Protein AF-A0A3A6MJS3-F1 (afdb_monomer_lite)

Sequence (62 aa):
MIIHLPTGLEFTTQKEAKSYFGNHRYRRLVKEHKIYFTNYYKPVANDGSQIIIQENNGTDCR

Radius of gyration: 15.66 Å; chains: 1; bounding box: 18×34×45 Å

Structure (mmCIF, N/CA/C/O backbone):
data_AF-A0A3A6MJS3-F1
#
_entry.id   AF-A0A3A6MJS3-F1
#
loop_
_atom_site.group_PDB
_atom_site.id
_atom_site.type_symbol
_atom_site.label_atom_id
_atom_site.label_alt_id
_atom_site.label_comp_id
_atom_site.label_asym_id
_atom_site.label_entity_id
_atom_site.label_seq_id
_atom_site.pdbx_PDB_ins_code
_atom_site.Cartn_x
_atom_site.Cartn_y
_atom_site.Cartn_z
_atom_site.occupancy
_atom_site.B_iso_or_equiv
_atom_site.auth_seq_id
_atom_site.auth_comp_id
_atom_site.auth_asym_id
_atom_site.auth_atom_id
_atom_site.pdbx_PDB_model_num
ATOM 1 N N . MET A 1 1 ? 3.918 1.912 -6.827 1.00 88.62 1 MET A N 1
ATOM 2 C CA . MET A 1 1 ? 3.120 2.623 -5.815 1.00 88.62 1 MET A CA 1
ATOM 3 C C . MET A 1 1 ? 2.405 1.602 -4.948 1.00 88.62 1 MET A C 1
ATOM 5 O O . MET A 1 1 ? 2.089 0.505 -5.409 1.00 88.62 1 MET A O 1
ATOM 9 N N . ILE A 1 2 ? 2.314 1.911 -3.662 1.00 89.88 2 ILE A N 1
ATOM 10 C CA . ILE A 1 2 ? 1.950 1.000 -2.582 1.00 89.88 2 ILE A CA 1
ATOM 11 C C . ILE A 1 2 ? 0.959 1.735 -1.696 1.00 89.88 2 ILE A C 1
ATOM 13 O O . ILE A 1 2 ? 1.260 2.840 -1.265 1.00 89.88 2 ILE A O 1
ATOM 17 N N . ILE A 1 3 ? -0.182 1.124 -1.409 1.00 92.25 3 ILE A N 1
ATOM 18 C CA . ILE A 1 3 ? -1.255 1.729 -0.624 1.00 92.25 3 ILE A CA 1
ATOM 19 C C . ILE A 1 3 ? -1.485 0.875 0.616 1.00 92.25 3 ILE A C 1
ATOM 21 O O . ILE A 1 3 ? -1.770 -0.317 0.513 1.00 92.25 3 ILE A O 1
ATOM 25 N N . HIS A 1 4 ? -1.377 1.472 1.796 1.00 93.25 4 HIS A N 1
ATOM 26 C CA . HIS A 1 4 ? -1.776 0.842 3.046 1.00 93.25 4 HIS A CA 1
ATOM 27 C C . HIS A 1 4 ? -3.285 1.015 3.235 1.00 93.25 4 HIS A C 1
ATOM 29 O O . HIS A 1 4 ? -3.754 2.091 3.603 1.00 93.25 4 HIS A O 1
ATOM 35 N N . LEU A 1 5 ? -4.038 -0.057 2.992 1.00 90.31 5 LEU A N 1
ATOM 36 C CA . LEU A 1 5 ? -5.503 -0.047 2.956 1.00 90.31 5 LEU A CA 1
ATOM 37 C C . LEU A 1 5 ? -6.159 0.515 4.231 1.00 90.31 5 LEU A C 1
ATOM 39 O O . LEU A 1 5 ? -7.091 1.300 4.100 1.00 90.31 5 LEU A O 1
ATOM 43 N N . PRO A 1 6 ? -5.685 0.198 5.456 1.00 91.50 6 PRO A N 1
ATOM 44 C CA . PRO A 1 6 ? -6.320 0.695 6.676 1.00 91.50 6 PRO A CA 1
ATOM 45 C C . PRO A 1 6 ? -6.249 2.212 6.871 1.00 91.50 6 PRO A C 1
ATOM 47 O O . PRO A 1 6 ? -7.083 2.763 7.578 1.00 91.50 6 PRO A O 1
ATOM 50 N N . THR A 1 7 ? -5.232 2.881 6.319 1.00 93.12 7 THR A N 1
ATOM 51 C CA . THR A 1 7 ? -5.009 4.321 6.555 1.00 93.12 7 THR A CA 1
ATOM 52 C C . THR A 1 7 ? -5.0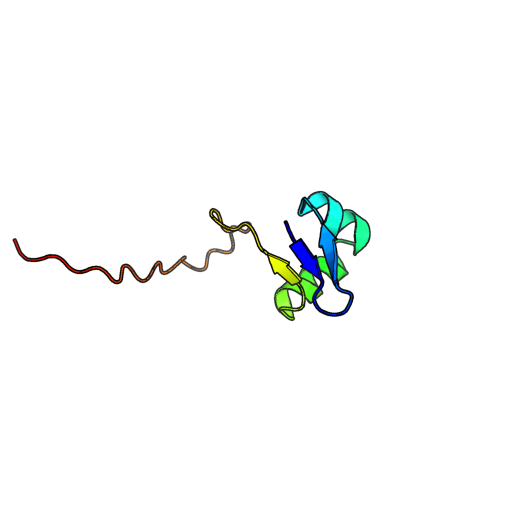32 5.154 5.281 1.00 93.12 7 THR A C 1
ATOM 54 O O . THR A 1 7 ? -4.915 6.369 5.371 1.00 93.12 7 THR A O 1
ATOM 57 N N . GLY A 1 8 ? -5.094 4.526 4.105 1.00 90.75 8 GLY A N 1
ATOM 58 C CA . GLY A 1 8 ? -4.937 5.207 2.819 1.00 90.75 8 GLY A CA 1
ATOM 59 C C . GLY A 1 8 ? -3.546 5.809 2.601 1.00 90.75 8 GLY A C 1
ATOM 60 O O . GLY A 1 8 ? -3.391 6.667 1.745 1.00 90.75 8 GLY A O 1
ATOM 61 N N . LEU A 1 9 ? -2.530 5.399 3.376 1.00 93.56 9 LEU A N 1
ATOM 62 C CA . LEU A 1 9 ? -1.173 5.922 3.188 1.00 93.56 9 LEU A CA 1
ATOM 63 C C . LEU A 1 9 ? -0.588 5.377 1.893 1.00 93.56 9 LEU A C 1
ATOM 65 O O . LEU A 1 9 ? -0.566 4.161 1.685 1.00 93.56 9 LEU A O 1
ATOM 69 N N . GLU A 1 10 ? -0.063 6.275 1.073 1.00 93.31 10 GLU A N 1
ATOM 70 C CA . GLU A 1 10 ? 0.551 5.938 -0.199 1.00 93.31 10 GLU A CA 1
ATOM 71 C C . GLU A 1 10 ? 2.067 6.074 -0.119 1.00 93.31 10 GLU A C 1
ATOM 73 O O . GLU A 1 10 ? 2.604 7.015 0.461 1.00 93.31 10 GLU A O 1
ATOM 78 N N . PHE A 1 11 ? 2.761 5.123 -0.729 1.00 91.25 11 PHE A N 1
ATOM 79 C CA . PHE A 1 11 ? 4.206 5.134 -0.871 1.00 91.25 11 PHE A CA 1
ATOM 80 C C . PHE A 1 11 ? 4.560 4.926 -2.333 1.00 91.25 11 PHE A C 1
ATOM 82 O O . PHE A 1 11 ? 3.999 4.066 -3.028 1.00 91.25 11 PHE A O 1
ATOM 89 N N . THR A 1 12 ? 5.550 5.673 -2.803 1.00 90.12 12 THR A N 1
ATOM 90 C CA . THR A 1 12 ? 5.998 5.562 -4.191 1.00 90.12 12 THR A CA 1
ATOM 91 C C . THR A 1 12 ? 6.748 4.245 -4.382 1.00 90.12 12 THR A C 1
ATOM 93 O O . THR A 1 12 ? 6.517 3.518 -5.357 1.00 90.12 12 THR A O 1
ATOM 96 N N . THR A 1 13 ? 7.595 3.890 -3.406 1.00 88.25 13 THR A N 1
ATOM 97 C CA . THR A 1 13 ? 8.504 2.735 -3.476 1.00 88.25 13 THR A CA 1
ATOM 98 C C . THR A 1 13 ? 8.380 1.786 -2.281 1.00 88.25 13 THR A C 1
ATOM 100 O O . THR A 1 13 ? 7.978 2.168 -1.184 1.00 88.25 13 THR A O 1
ATOM 103 N N . GLN A 1 14 ? 8.812 0.530 -2.458 1.00 88.38 14 GLN A N 1
ATOM 104 C CA . GLN A 1 14 ? 8.899 -0.429 -1.346 1.00 88.38 14 GLN A CA 1
ATOM 105 C C . GLN A 1 14 ? 9.921 -0.023 -0.291 1.00 88.38 14 GLN A C 1
ATOM 107 O O . GLN A 1 14 ? 9.734 -0.336 0.879 1.00 88.38 14 GLN A O 1
ATOM 112 N N . LYS A 1 15 ? 11.010 0.641 -0.695 1.00 91.69 15 LYS A N 1
ATOM 113 C CA . LYS A 1 15 ? 12.037 1.123 0.235 1.00 91.69 15 LYS A CA 1
ATOM 114 C C . LYS A 1 15 ? 11.429 2.115 1.221 1.00 91.69 15 LYS A C 1
ATOM 116 O O . LYS A 1 15 ? 11.653 1.995 2.418 1.00 91.69 15 LYS A O 1
ATOM 121 N N . GLU A 1 16 ? 10.626 3.037 0.708 1.00 92.19 16 GLU A N 1
ATOM 122 C CA . GLU A 1 16 ? 9.916 4.041 1.494 1.00 92.19 16 GLU A CA 1
ATOM 123 C C . GLU A 1 16 ? 8.915 3.392 2.459 1.00 92.19 16 GLU A C 1
ATOM 125 O O . GLU A 1 16 ? 9.000 3.600 3.667 1.00 92.19 16 GLU A O 1
ATOM 130 N N . ALA A 1 17 ? 8.065 2.488 1.958 1.00 92.06 17 ALA A N 1
ATOM 131 C CA . ALA A 1 17 ? 7.120 1.748 2.795 1.00 92.06 17 ALA A CA 1
ATOM 132 C C . ALA A 1 17 ? 7.825 0.905 3.879 1.00 92.06 17 ALA A C 1
ATOM 134 O O . ALA A 1 17 ? 7.402 0.884 5.035 1.00 92.06 17 ALA A O 1
ATOM 135 N N . LYS A 1 18 ? 8.933 0.227 3.544 1.00 94.25 18 LYS A N 1
ATOM 136 C CA . LYS A 1 18 ? 9.742 -0.539 4.510 1.00 94.25 18 LYS A CA 1
ATOM 137 C C . LYS A 1 18 ? 10.399 0.359 5.550 1.00 94.25 18 LYS A C 1
ATOM 139 O O . LYS A 1 18 ? 10.457 -0.033 6.711 1.00 94.25 18 LYS A O 1
ATOM 144 N N . SER A 1 19 ? 10.879 1.536 5.151 1.00 95.75 19 SER A N 1
ATOM 145 C CA . SER A 1 19 ? 11.450 2.517 6.074 1.00 95.75 19 SER A CA 1
ATOM 146 C C . SER A 1 19 ? 10.396 3.057 7.039 1.00 95.75 19 SER A C 1
ATOM 148 O O . SER A 1 19 ? 10.699 3.254 8.209 1.00 95.75 19 SER A O 1
ATOM 150 N N . TYR A 1 20 ? 9.162 3.256 6.566 1.00 95.44 20 TYR A N 1
ATOM 151 C CA . TYR A 1 20 ? 8.059 3.771 7.376 1.00 95.44 20 TYR A CA 1
ATOM 152 C C . TYR A 1 20 ? 7.514 2.733 8.368 1.00 95.44 20 TYR A C 1
ATOM 154 O O . TYR A 1 20 ? 7.406 2.997 9.562 1.00 95.44 20 TYR A O 1
ATOM 162 N N . PHE A 1 21 ? 7.181 1.526 7.899 1.00 93.94 21 PHE A N 1
ATOM 163 C CA . PHE A 1 21 ? 6.597 0.489 8.760 1.00 93.94 21 PHE A CA 1
ATOM 164 C C . PHE A 1 21 ? 7.640 -0.308 9.550 1.00 93.94 21 PHE A C 1
ATOM 166 O O . PHE A 1 21 ? 7.306 -0.932 10.559 1.00 93.94 21 PHE A O 1
ATOM 173 N N . GLY A 1 22 ? 8.886 -0.336 9.081 1.00 95.50 22 GLY A N 1
ATOM 174 C CA . GLY A 1 22 ? 9.903 -1.285 9.516 1.00 95.50 22 GLY A CA 1
ATOM 175 C C . GLY A 1 22 ? 9.737 -2.661 8.859 1.00 95.50 22 GLY A C 1
ATOM 176 O O . GLY A 1 22 ? 8.631 -3.109 8.544 1.00 95.50 22 GLY A O 1
ATOM 177 N N . ASN A 1 23 ? 10.852 -3.377 8.682 1.00 93.31 23 ASN A N 1
ATOM 178 C CA . ASN A 1 23 ? 10.893 -4.643 7.936 1.00 93.31 23 ASN A CA 1
ATOM 179 C C . ASN A 1 23 ? 9.930 -5.714 8.474 1.00 93.31 23 ASN A C 1
ATOM 181 O O . ASN A 1 23 ? 9.240 -6.372 7.693 1.00 93.31 23 ASN A O 1
ATOM 185 N N . HIS A 1 24 ? 9.867 -5.900 9.795 1.00 95.00 24 HIS A N 1
ATOM 186 C CA . HIS A 1 24 ? 9.014 -6.927 10.398 1.00 95.00 24 HIS A CA 1
ATOM 187 C C . HIS A 1 24 ? 7.522 -6.637 10.169 1.00 95.00 24 HIS A C 1
ATOM 189 O O . HIS A 1 24 ? 6.780 -7.498 9.694 1.00 95.00 24 HIS A O 1
ATOM 195 N N . ARG A 1 25 ? 7.085 -5.401 10.445 1.00 94.31 25 ARG A N 1
ATOM 196 C CA . ARG A 1 25 ? 5.687 -4.988 10.277 1.00 94.31 25 ARG A CA 1
ATOM 197 C C . ARG A 1 25 ? 5.288 -4.956 8.805 1.00 94.31 25 ARG A C 1
ATOM 199 O O . ARG A 1 25 ? 4.215 -5.447 8.477 1.00 94.31 25 ARG A O 1
ATOM 206 N N . TYR A 1 26 ? 6.165 -4.479 7.921 1.00 93.88 26 TYR A N 1
ATOM 207 C CA . TYR A 1 26 ? 5.943 -4.512 6.475 1.00 93.88 26 TYR A CA 1
ATOM 208 C C . TYR A 1 26 ? 5.665 -5.939 5.978 1.00 93.88 26 TYR A C 1
ATOM 210 O O . TYR A 1 26 ? 4.653 -6.174 5.324 1.00 93.88 26 TYR A O 1
ATOM 218 N N . ARG A 1 27 ? 6.498 -6.925 6.352 1.00 91.56 27 ARG A N 1
ATOM 219 C CA . ARG A 1 27 ? 6.286 -8.336 5.965 1.00 91.56 27 ARG A CA 1
ATOM 220 C C . ARG A 1 27 ? 4.952 -8.887 6.468 1.00 91.56 27 ARG A C 1
ATOM 222 O O . ARG A 1 27 ? 4.298 -9.629 5.743 1.00 91.56 27 ARG A O 1
ATOM 229 N N . ARG A 1 28 ? 4.545 -8.530 7.690 1.00 95.06 28 ARG A N 1
ATOM 230 C CA . ARG A 1 28 ? 3.232 -8.912 8.231 1.00 95.06 28 ARG A CA 1
ATOM 231 C C . ARG A 1 28 ? 2.085 -8.300 7.435 1.00 95.06 28 ARG A C 1
ATOM 233 O O . ARG A 1 28 ? 1.179 -9.025 7.059 1.00 95.06 28 ARG A O 1
ATOM 240 N N . LEU A 1 29 ? 2.150 -7.005 7.132 1.00 93.12 29 LEU A N 1
ATOM 241 C CA . LEU A 1 29 ? 1.113 -6.307 6.368 1.00 93.12 29 LEU A CA 1
ATOM 242 C C . LEU A 1 29 ? 0.946 -6.876 4.953 1.00 93.12 29 LEU A C 1
ATOM 244 O O . LEU A 1 29 ? -0.181 -6.976 4.474 1.00 93.12 29 LEU A O 1
ATOM 248 N N . VAL A 1 30 ? 2.045 -7.293 4.315 1.00 89.19 30 VAL A N 1
ATOM 249 C CA . VAL A 1 30 ? 2.011 -7.991 3.021 1.00 89.19 30 VAL A CA 1
ATOM 250 C C . VAL A 1 30 ? 1.326 -9.356 3.149 1.00 89.19 30 VAL A C 1
ATOM 252 O O . VAL A 1 30 ? 0.424 -9.645 2.373 1.00 89.19 30 VAL A O 1
ATOM 255 N N . LYS A 1 31 ? 1.682 -10.168 4.157 1.00 89.94 31 LYS A N 1
ATOM 256 C CA . LYS A 1 31 ? 1.030 -11.471 4.411 1.00 89.94 31 LYS A CA 1
ATOM 257 C C . LYS A 1 31 ? -0.459 -11.339 4.750 1.00 89.94 31 LYS A C 1
ATOM 259 O O . LYS A 1 31 ? -1.265 -12.168 4.348 1.00 89.94 31 LYS A O 1
ATOM 264 N N . GLU A 1 32 ? -0.817 -10.298 5.493 1.00 92.31 32 GLU A N 1
ATOM 265 C CA . GLU A 1 32 ? -2.193 -9.985 5.891 1.00 92.31 32 GLU A CA 1
ATOM 266 C C . GLU A 1 32 ? -2.988 -9.275 4.773 1.00 92.31 32 GLU A C 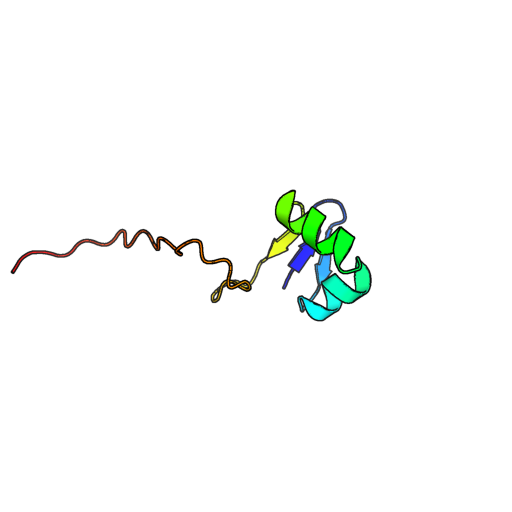1
ATOM 268 O O . GLU A 1 32 ? -4.126 -8.887 5.011 1.00 92.31 32 GLU A O 1
ATOM 273 N N . HIS A 1 33 ? -2.412 -9.079 3.576 1.00 89.31 33 HIS A N 1
ATOM 274 C CA . HIS A 1 33 ? -3.039 -8.389 2.436 1.00 89.31 33 HIS A CA 1
ATOM 275 C C . HIS A 1 33 ? -3.566 -6.975 2.765 1.00 89.31 33 HIS A C 1
ATOM 277 O O . HIS A 1 33 ? -4.493 -6.474 2.137 1.00 89.31 33 HIS A O 1
ATOM 283 N N . LYS A 1 34 ? -2.948 -6.293 3.739 1.00 90.69 34 LYS A N 1
ATOM 284 C CA . LYS A 1 34 ? -3.293 -4.915 4.156 1.00 90.69 34 LYS A CA 1
ATOM 285 C C . LYS A 1 34 ? -2.592 -3.838 3.332 1.00 90.69 34 LYS A C 1
ATOM 287 O O . LYS A 1 34 ? -2.789 -2.646 3.565 1.00 90.69 34 LYS A O 1
ATOM 292 N N . ILE A 1 35 ? -1.738 -4.253 2.405 1.00 90.88 35 ILE A N 1
ATOM 293 C CA . ILE A 1 35 ? -1.024 -3.379 1.487 1.00 90.88 35 ILE A CA 1
ATOM 294 C C . ILE A 1 35 ? -1.373 -3.803 0.065 1.00 90.88 35 ILE A 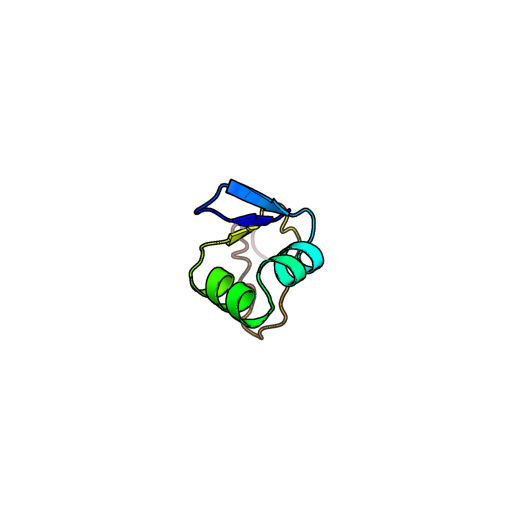C 1
ATOM 296 O O . ILE A 1 35 ? -1.171 -4.957 -0.306 1.00 90.88 35 ILE A O 1
ATOM 300 N N . TYR A 1 36 ? -1.863 -2.853 -0.722 1.00 87.19 36 TYR A N 1
ATOM 301 C CA . TYR A 1 36 ? -2.116 -3.023 -2.141 1.00 87.19 36 TYR A CA 1
ATOM 302 C C . TYR A 1 36 ? -0.969 -2.427 -2.950 1.00 87.19 36 TYR A C 1
ATOM 304 O O . TYR A 1 36 ? -0.401 -1.396 -2.595 1.00 87.19 36 TYR A O 1
ATOM 312 N N . PHE A 1 37 ? -0.625 -3.064 -4.058 1.00 84.19 37 PHE A N 1
ATOM 313 C CA . PHE A 1 37 ? 0.442 -2.611 -4.934 1.00 84.19 37 PHE A CA 1
ATOM 314 C C . PHE A 1 37 ? -0.177 -2.235 -6.273 1.00 84.19 37 PHE A C 1
ATOM 316 O O . PHE A 1 37 ? -0.633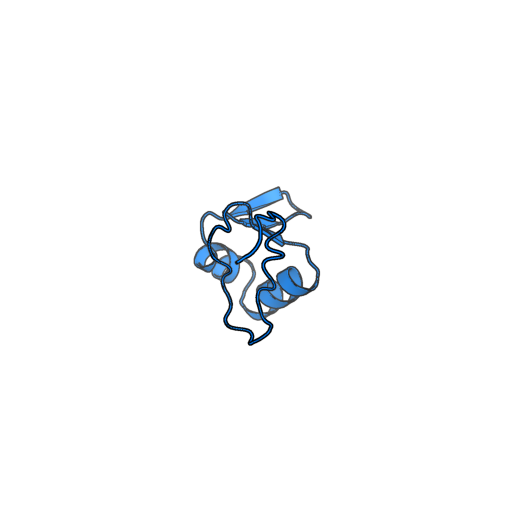 -3.095 -7.018 1.00 84.19 37 PHE A O 1
ATOM 323 N N . THR A 1 38 ? -0.207 -0.943 -6.578 1.00 74.25 38 THR A N 1
ATOM 324 C CA . THR A 1 38 ? -0.899 -0.421 -7.765 1.00 74.25 38 THR A CA 1
ATOM 325 C C . THR A 1 38 ? -0.075 -0.519 -9.042 1.00 74.25 38 THR A C 1
ATOM 327 O O . THR A 1 38 ? -0.599 -0.287 -10.122 1.00 74.25 38 THR A O 1
ATOM 330 N N . ASN A 1 39 ? 1.214 -0.851 -8.941 1.00 65.69 39 ASN A N 1
ATOM 331 C CA . ASN A 1 39 ? 2.106 -0.909 -10.093 1.00 65.69 39 ASN A CA 1
ATOM 332 C C . ASN A 1 39 ? 2.943 -2.195 -10.036 1.00 65.69 39 ASN A C 1
ATOM 334 O O . ASN A 1 39 ? 4.085 -2.188 -9.577 1.00 65.69 39 ASN A O 1
ATOM 338 N N . TYR A 1 40 ? 2.330 -3.311 -10.435 1.00 58.66 40 TYR A N 1
ATOM 339 C CA . TYR A 1 40 ? 2.984 -4.609 -10.592 1.00 58.66 40 TYR A CA 1
ATOM 340 C C . TYR A 1 40 ? 2.871 -5.084 -12.044 1.00 58.66 40 TYR A C 1
ATOM 342 O O . TYR A 1 40 ? 2.048 -5.927 -12.368 1.00 58.66 40 TYR A O 1
ATOM 350 N N . TYR A 1 41 ? 3.760 -4.598 -12.912 1.00 55.72 41 TYR A N 1
ATOM 351 C CA . TYR A 1 41 ? 4.174 -5.382 -14.087 1.00 55.72 41 TYR A CA 1
ATOM 352 C C . TYR A 1 41 ? 5.340 -6.335 -13.775 1.00 55.72 41 TYR A C 1
ATOM 354 O O . TYR A 1 41 ? 5.738 -7.120 -14.629 1.00 55.72 41 TYR A O 1
ATOM 362 N N . LYS A 1 42 ? 5.899 -6.303 -12.557 1.00 53.22 42 LYS A N 1
ATOM 363 C CA . LYS A 1 42 ? 6.904 -7.275 -12.106 1.00 53.22 42 LYS A CA 1
ATOM 364 C C . LYS A 1 42 ? 6.729 -7.594 -10.624 1.00 53.22 42 LYS A C 1
ATOM 366 O O . LYS A 1 42 ? 6.944 -6.693 -9.813 1.00 53.22 42 LYS A O 1
ATOM 371 N N . PRO A 1 43 ? 6.373 -8.832 -10.246 1.00 49.12 43 PRO A N 1
ATOM 372 C CA . PRO A 1 43 ? 6.269 -9.204 -8.844 1.00 49.12 43 PRO A CA 1
ATOM 373 C C . PRO A 1 43 ? 7.634 -9.057 -8.174 1.00 49.12 43 PRO A C 1
ATOM 375 O O . PRO A 1 43 ? 8.651 -9.572 -8.636 1.00 49.12 43 PRO A O 1
ATOM 378 N N . VAL A 1 44 ? 7.653 -8.315 -7.071 1.00 55.88 44 VAL A N 1
ATOM 379 C CA . VAL A 1 44 ? 8.824 -8.188 -6.209 1.00 55.88 44 VAL A CA 1
ATOM 380 C C . VAL A 1 44 ? 8.672 -9.206 -5.094 1.00 55.88 44 VAL A C 1
ATOM 382 O O . VAL A 1 44 ? 8.133 -8.900 -4.036 1.00 55.88 44 VAL A O 1
ATOM 385 N N . ALA A 1 45 ? 9.124 -10.418 -5.375 1.00 44.81 45 ALA A N 1
ATOM 386 C CA . ALA A 1 45 ? 9.839 -11.295 -4.458 1.00 44.81 45 ALA A CA 1
ATOM 38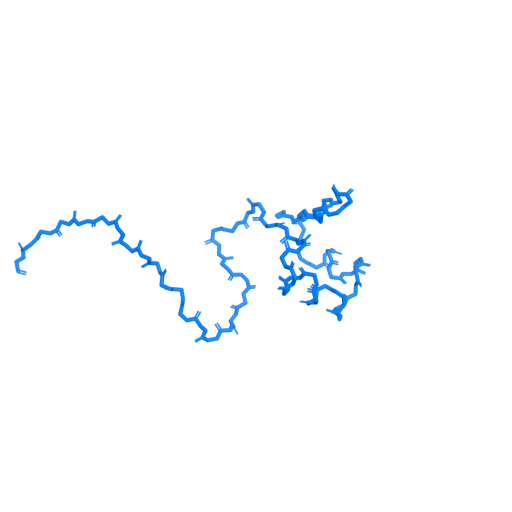7 C C . ALA A 1 45 ? 10.021 -12.637 -5.163 1.00 44.81 45 ALA A C 1
ATOM 389 O O . ALA A 1 45 ? 9.062 -13.298 -5.542 1.00 44.81 45 ALA A O 1
ATOM 390 N N . ASN A 1 46 ? 11.285 -13.010 -5.314 1.00 45.84 46 ASN A N 1
ATOM 391 C CA . ASN A 1 46 ? 11.753 -14.369 -5.506 1.00 45.84 46 ASN A CA 1
ATOM 392 C C . ASN A 1 46 ? 11.401 -15.198 -4.255 1.00 45.84 46 ASN A C 1
ATOM 394 O O . ASN A 1 46 ? 12.269 -15.490 -3.441 1.00 45.84 46 ASN A O 1
ATOM 398 N N . ASP A 1 47 ? 10.120 -15.485 -4.050 1.00 44.50 47 ASP A N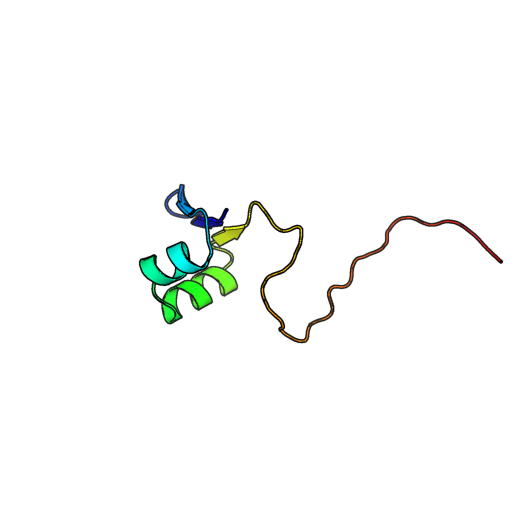 1
ATOM 399 C CA . ASP A 1 47 ? 9.702 -16.712 -3.386 1.00 44.50 47 ASP A CA 1
ATOM 400 C C . ASP A 1 47 ? 9.452 -17.691 -4.532 1.00 44.50 47 ASP A C 1
ATOM 402 O O . ASP A 1 47 ? 8.754 -17.356 -5.488 1.00 44.50 47 ASP A O 1
ATOM 406 N N . GLY A 1 48 ? 10.071 -18.871 -4.488 1.00 45.88 48 GLY A N 1
ATOM 407 C CA . GLY A 1 48 ? 10.008 -19.905 -5.531 1.00 45.88 48 GLY A CA 1
ATOM 408 C C . GLY A 1 48 ? 8.615 -20.501 -5.785 1.00 45.88 48 GLY A C 1
ATOM 409 O O . GLY A 1 48 ? 8.508 -21.644 -6.214 1.00 45.88 48 GLY A O 1
ATOM 410 N N . SER A 1 49 ? 7.539 -19.769 -5.515 1.00 43.66 49 SER A N 1
ATOM 411 C CA . SER A 1 49 ? 6.193 -20.080 -5.963 1.00 43.66 49 SER A CA 1
ATOM 412 C C . SER A 1 49 ? 5.991 -19.478 -7.350 1.00 43.66 49 SER A C 1
ATOM 414 O O . SER A 1 49 ? 5.814 -18.269 -7.500 1.00 43.66 49 SER A O 1
ATOM 416 N N . GLN A 1 50 ? 6.065 -20.360 -8.347 1.00 42.94 50 GLN A N 1
ATOM 417 C CA . GLN A 1 50 ? 5.659 -20.165 -9.735 1.00 42.94 50 GLN A CA 1
ATOM 418 C C . GLN A 1 50 ? 4.578 -19.089 -9.877 1.00 42.94 50 GLN A C 1
ATOM 420 O O . GLN A 1 50 ? 3.463 -19.228 -9.373 1.00 42.94 50 GLN A O 1
ATOM 425 N N . ILE A 1 51 ? 4.900 -18.041 -10.631 1.00 48.03 51 ILE A N 1
ATOM 426 C CA . ILE A 1 51 ? 3.878 -17.247 -11.297 1.00 48.03 51 ILE A CA 1
ATOM 427 C C . ILE A 1 51 ? 3.244 -18.207 -12.306 1.00 48.03 51 ILE A C 1
ATOM 429 O O . ILE A 1 51 ? 3.764 -18.389 -13.404 1.00 48.03 51 ILE A O 1
ATOM 433 N N . ILE A 1 52 ? 2.147 -18.863 -11.930 1.00 46.72 52 ILE A N 1
ATOM 434 C CA . ILE A 1 52 ? 1.227 -19.407 -12.922 1.00 46.72 52 ILE A CA 1
ATOM 435 C C . ILE A 1 52 ? 0.546 -18.176 -13.510 1.00 46.72 52 ILE A C 1
ATOM 437 O O . ILE A 1 52 ? -0.469 -17.695 -13.009 1.00 46.72 52 ILE A O 1
ATOM 441 N N . ILE A 1 53 ? 1.166 -17.617 -14.549 1.00 50.06 53 ILE A N 1
ATOM 442 C CA . ILE A 1 53 ? 0.426 -16.849 -15.537 1.00 50.06 53 ILE A CA 1
ATOM 443 C C . ILE A 1 53 ? -0.539 -17.885 -16.104 1.00 50.06 53 ILE A C 1
ATOM 445 O O . ILE A 1 53 ? -0.121 -18.789 -16.822 1.00 50.06 53 ILE A O 1
ATOM 449 N N . GLN A 1 54 ? -1.812 -17.840 -15.708 1.00 47.09 54 GLN A N 1
ATOM 450 C CA . GLN A 1 54 ? -2.825 -18.473 -16.535 1.00 47.09 54 GLN A CA 1
ATOM 451 C C . GLN A 1 54 ? -2.816 -17.685 -17.843 1.00 47.09 54 GLN A C 1
ATOM 453 O O . GLN A 1 54 ? -3.435 -16.625 -17.942 1.00 47.09 54 GLN A O 1
ATOM 458 N N . GLU A 1 55 ? -2.051 -18.176 -18.817 1.00 44.09 55 GLU A N 1
ATOM 459 C CA . GLU A 1 55 ? -2.208 -17.844 -20.226 1.00 44.09 55 GLU A CA 1
ATOM 460 C C . GLU A 1 55 ? -3.575 -18.376 -20.661 1.00 44.09 55 GLU A C 1
ATOM 462 O O . GLU A 1 55 ? -3.712 -19.409 -21.305 1.00 44.09 55 GLU A O 1
ATOM 467 N N . ASN A 1 56 ? -4.629 -17.669 -20.266 1.00 52.25 56 ASN A N 1
ATOM 468 C CA . ASN A 1 56 ? -5.882 -17.730 -20.986 1.00 52.25 56 ASN A CA 1
ATOM 469 C C . ASN A 1 56 ? -5.708 -16.825 -22.200 1.00 52.25 56 ASN A C 1
ATOM 471 O O . ASN A 1 56 ? -5.981 -15.633 -22.118 1.00 52.25 56 ASN A O 1
ATOM 475 N N . ASN A 1 57 ? -5.175 -17.388 -23.281 1.00 46.19 57 ASN A N 1
ATOM 476 C CA . ASN A 1 57 ? -5.593 -17.077 -24.642 1.00 46.19 57 ASN A CA 1
ATOM 477 C C . ASN A 1 57 ? -5.117 -18.203 -25.557 1.00 46.19 57 ASN A C 1
ATOM 479 O O . ASN A 1 57 ? -3.944 -18.308 -25.906 1.00 46.19 57 ASN A O 1
ATOM 483 N N . GLY A 1 58 ? -6.065 -19.075 -25.892 1.00 52.31 58 GLY A N 1
ATOM 484 C CA . GLY A 1 58 ? -5.868 -20.139 -26.855 1.00 52.31 58 GLY A CA 1
ATOM 485 C C . GLY A 1 58 ? -5.615 -19.610 -28.263 1.00 52.31 58 GLY A C 1
ATOM 486 O O . GLY A 1 58 ? -6.226 -18.638 -28.690 1.00 52.31 58 GLY A O 1
ATOM 487 N N . THR A 1 59 ? -4.746 -20.322 -28.968 1.00 48.66 59 THR A N 1
ATOM 488 C CA . THR A 1 59 ? -4.772 -20.570 -30.418 1.00 48.66 59 THR A CA 1
ATOM 489 C C . THR A 1 59 ? -3.797 -21.727 -30.618 1.00 48.66 59 THR A C 1
ATOM 491 O O . THR A 1 59 ? -2.621 -21.606 -30.302 1.00 48.66 59 THR A O 1
ATOM 494 N N . ASP A 1 60 ? -4.319 -22.940 -30.734 1.00 44.97 60 ASP A N 1
ATOM 495 C CA . ASP A 1 60 ? -4.651 -23.582 -32.011 1.00 44.97 60 ASP A CA 1
ATOM 496 C C . ASP A 1 60 ? -3.438 -24.320 -32.607 1.00 44.97 60 ASP A C 1
ATOM 498 O O . ASP A 1 60 ? -2.445 -23.738 -33.030 1.00 44.97 60 ASP A O 1
ATOM 502 N N . CYS A 1 61 ? -3.572 -25.640 -32.522 1.00 42.56 61 CYS A N 1
ATOM 503 C CA . CYS A 1 61 ? -2.984 -26.731 -33.284 1.00 42.56 61 CYS A CA 1
ATOM 504 C C . CYS A 1 61 ? -1.872 -26.425 -34.309 1.00 42.56 61 CYS A C 1
ATOM 506 O O . CYS A 1 61 ? -2.144 -25.934 -35.406 1.00 42.56 61 CYS A O 1
ATOM 508 N N . ARG A 1 62 ? -0.673 -26.976 -34.066 1.00 42.34 62 ARG A N 1
ATOM 509 C CA . ARG A 1 62 ? -0.040 -27.940 -34.988 1.00 42.34 62 ARG A CA 1
ATOM 510 C C . ARG A 1 62 ? 1.117 -28.701 -34.356 1.00 42.34 62 ARG A C 1
ATOM 512 O O . ARG A 1 62 ? 1.890 -28.074 -33.605 1.00 42.34 62 ARG A O 1
#

pLDDT: mean 74.85, std 21.21, range [42.34, 95.75]

Secondary structure (DSSP, 8-state):
-EEETTTTEEESSHHHHHHHH-HHHHHHHHHTT-EEES--SS-----S--------------

Foldseek 3Di:
DKAQQVPRDDDPDPVRVCVVLPPVRSVVCVVVVRMDDPDDPDDPDPPVPDPPPVPPDDDDDD